Protein AF-A0A2V6P515-F1 (afdb_monomer_lite)

Secondary structure (DSSP, 8-state):
-HHHHHHHHHHHHHHHHHHHHHHH-TT--TTTSGGGHHHHHHHHHHHPPSSEEEE--SHHHHHH--HHHHHHHHTSEEEE----GGG-HHHHHHHHHTT----

Sequence (103 aa):
MKNFCLRIAAFLLLQASIFFAFVWDGNLSRETGYLAATIDKHRRLDQTRPPRIILIGSSSFAFGVRSDRLEKESGRTVVNMGLDSSLGVDFILEEVKRTLRKG

pLDDT: mean 90.74, std 9.11, range [59.47, 98.0]

Foldseek 3Di:
DVVVVVVVVVVVVVVVVVVCVVVVPPPPPPCPDPVVCLVVLVVCLVPFDPPAAEAFEEVCQVPVDPQVVVCVVVVHRYRRLYYHCVVDRVNRCVSCVVSDDDD

Radius of gyration: 21.55 Å; chains: 1; bounding box: 46×24×66 Å

Structure (mmCIF, N/CA/C/O backbone):
data_AF-A0A2V6P515-F1
#
_entry.id   AF-A0A2V6P515-F1
#
loop_
_atom_site.group_PDB
_atom_site.id
_atom_site.type_symbol
_atom_site.label_atom_id
_atom_site.label_alt_id
_atom_site.label_comp_id
_atom_site.label_asym_id
_atom_site.label_entity_id
_atom_site.label_seq_id
_atom_site.pdbx_PDB_ins_code
_atom_site.Cartn_x
_atom_site.Cartn_y
_atom_site.Cartn_z
_atom_site.occupancy
_atom_site.B_iso_or_equiv
_atom_site.auth_seq_id
_atom_site.auth_comp_id
_atom_site.auth_asym_id
_atom_site.auth_atom_id
_atom_site.pdbx_PDB_model_num
ATOM 1 N N . MET A 1 1 ? 23.895 6.724 -43.903 1.00 71.12 1 MET A N 1
ATOM 2 C CA . MET A 1 1 ? 22.694 5.954 -43.493 1.00 71.12 1 MET A CA 1
ATOM 3 C C . MET A 1 1 ? 23.032 4.648 -42.773 1.00 71.12 1 MET A C 1
ATOM 5 O O . MET A 1 1 ? 22.503 4.440 -41.694 1.00 71.12 1 MET A O 1
ATOM 9 N N . LYS A 1 2 ? 23.958 3.813 -43.276 1.00 83.75 2 LYS A N 1
ATOM 10 C CA . LYS A 1 2 ? 24.354 2.538 -42.630 1.00 83.75 2 LYS A CA 1
ATOM 11 C C . LYS A 1 2 ? 24.728 2.672 -41.140 1.00 83.75 2 LYS A C 1
ATOM 13 O O . LYS A 1 2 ? 24.202 1.942 -40.312 1.00 83.75 2 LYS A O 1
ATOM 18 N N . ASN A 1 3 ? 25.536 3.675 -40.787 1.00 89.75 3 ASN A N 1
ATOM 19 C CA . ASN A 1 3 ? 25.947 3.926 -39.395 1.00 89.75 3 ASN A CA 1
ATOM 20 C C . ASN A 1 3 ? 24.780 4.335 -38.479 1.00 89.75 3 ASN A C 1
ATOM 22 O O . ASN A 1 3 ? 24.825 4.089 -37.279 1.00 89.75 3 ASN A O 1
ATOM 26 N N . PHE A 1 4 ? 23.738 4.959 -39.033 1.00 94.31 4 PHE A N 1
ATOM 27 C CA . PHE A 1 4 ? 22.538 5.337 -38.288 1.00 94.31 4 PHE A CA 1
ATOM 28 C C . PHE A 1 4 ? 21.657 4.112 -38.018 1.00 94.31 4 PHE A C 1
ATOM 30 O O . PHE A 1 4 ? 21.281 3.872 -36.874 1.00 94.31 4 PHE A O 1
ATOM 37 N N . CYS A 1 5 ? 21.431 3.276 -39.038 1.00 96.56 5 CYS A N 1
ATOM 38 C CA . CYS A 1 5 ? 20.719 2.005 -38.885 1.00 96.56 5 CYS A CA 1
ATOM 39 C C . CYS A 1 5 ? 21.417 1.074 -37.880 1.00 96.56 5 CYS A C 1
ATOM 41 O O . CYS A 1 5 ? 20.746 0.466 -37.054 1.00 96.56 5 CYS A O 1
ATOM 43 N N . LEU A 1 6 ? 22.756 1.015 -37.897 1.00 96.69 6 LEU A N 1
ATOM 44 C CA . LEU A 1 6 ? 23.534 0.213 -36.946 1.00 96.69 6 LEU A CA 1
ATOM 45 C C . LEU A 1 6 ? 23.326 0.674 -35.493 1.00 96.69 6 LEU A C 1
ATOM 47 O O . LEU A 1 6 ? 23.146 -0.153 -34.605 1.00 96.69 6 LEU A O 1
ATOM 51 N N . ARG A 1 7 ? 23.310 1.991 -35.248 1.00 96.75 7 ARG A N 1
ATOM 52 C CA . ARG A 1 7 ? 23.075 2.557 -33.908 1.00 96.75 7 ARG A CA 1
ATOM 53 C C . ARG A 1 7 ? 21.664 2.261 -33.398 1.00 96.75 7 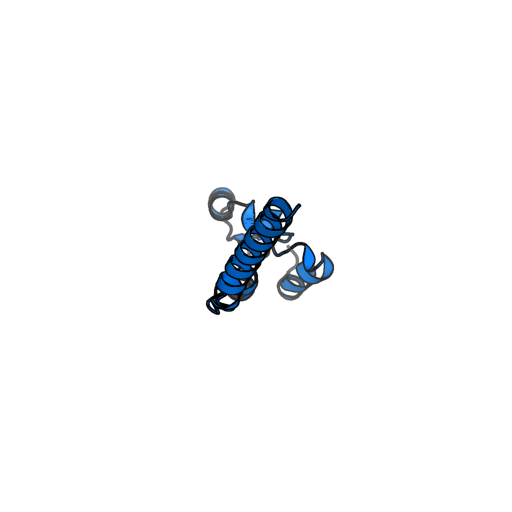ARG A C 1
ATOM 55 O O . ARG A 1 7 ? 21.515 1.916 -32.232 1.00 96.75 7 ARG A O 1
ATOM 62 N N . ILE A 1 8 ? 20.653 2.347 -34.267 1.00 97.81 8 ILE A N 1
ATOM 63 C CA . ILE A 1 8 ? 19.272 1.975 -33.920 1.00 97.81 8 ILE A CA 1
ATOM 64 C C . ILE A 1 8 ? 19.182 0.485 -33.593 1.00 97.81 8 ILE A C 1
ATOM 66 O O . ILE A 1 8 ? 18.624 0.125 -32.563 1.00 97.81 8 ILE A O 1
ATOM 70 N N . ALA A 1 9 ? 19.765 -0.378 -34.428 1.00 97.62 9 ALA A N 1
ATOM 71 C CA . ALA A 1 9 ? 19.765 -1.816 -34.182 1.00 97.62 9 ALA A CA 1
ATOM 72 C C . ALA A 1 9 ? 20.443 -2.159 -32.846 1.00 97.62 9 ALA A C 1
ATOM 74 O O . ALA A 1 9 ? 19.888 -2.918 -32.058 1.00 97.62 9 ALA A O 1
ATOM 75 N N . ALA A 1 10 ? 21.594 -1.547 -32.549 1.00 97.38 10 ALA A N 1
ATOM 76 C CA . ALA A 1 10 ? 22.287 -1.734 -31.276 1.00 97.38 10 ALA A CA 1
ATOM 77 C C . ALA A 1 10 ? 21.444 -1.268 -30.073 1.00 97.38 10 ALA A C 1
ATOM 79 O O . ALA A 1 10 ? 21.385 -1.960 -29.061 1.00 97.38 10 ALA A O 1
ATOM 80 N N . PHE A 1 11 ? 20.756 -0.128 -30.189 1.00 97.75 11 PHE A N 1
ATOM 81 C CA . PHE A 1 11 ? 19.868 0.381 -29.141 1.00 97.75 11 PHE A CA 1
ATOM 82 C C . PHE A 1 11 ? 18.671 -0.546 -28.889 1.00 97.75 11 PHE A C 1
ATOM 84 O O . PHE A 1 11 ? 18.372 -0.863 -27.740 1.00 97.75 11 PHE A O 1
ATOM 91 N N . LEU A 1 12 ? 18.027 -1.036 -29.951 1.00 98.00 12 LEU A N 1
ATOM 92 C CA . LEU A 1 12 ? 16.914 -1.982 -29.839 1.00 98.00 12 LEU A CA 1
ATOM 93 C C . LEU A 1 12 ? 17.365 -3.323 -29.254 1.00 98.00 12 LEU A C 1
ATOM 95 O O . LEU A 1 12 ? 16.668 -3.886 -28.414 1.00 98.00 12 LEU A O 1
ATOM 99 N N . LEU A 1 13 ? 18.545 -3.816 -29.640 1.00 97.69 13 LEU A N 1
ATOM 100 C CA . LEU A 1 13 ? 19.127 -5.027 -29.060 1.00 97.69 13 LEU A CA 1
ATOM 101 C C . LEU A 1 13 ? 19.425 -4.855 -27.571 1.00 97.69 13 LEU A C 1
ATOM 103 O O . LEU A 1 13 ? 19.147 -5.765 -26.791 1.00 97.69 13 LEU A O 1
ATOM 107 N N . LEU A 1 14 ? 19.939 -3.694 -27.159 1.00 97.38 14 LEU A N 1
ATOM 108 C CA . LEU A 1 14 ? 20.155 -3.387 -25.747 1.00 97.38 14 LEU A CA 1
ATOM 109 C C . LEU A 1 14 ? 18.829 -3.387 -24.974 1.00 97.38 14 LEU A C 1
ATOM 111 O O . LEU A 1 14 ? 18.736 -4.035 -23.935 1.00 97.38 14 LEU A O 1
ATOM 115 N N . GLN A 1 15 ? 17.789 -2.729 -25.497 1.00 96.56 15 GLN A N 1
ATOM 116 C CA . GLN A 1 15 ? 16.458 -2.729 -24.880 1.00 96.56 15 GLN A CA 1
ATOM 117 C C . GLN A 1 15 ? 15.866 -4.139 -24.779 1.00 96.56 15 GLN A C 1
ATOM 119 O O . GLN A 1 15 ? 15.373 -4.520 -23.719 1.00 96.56 15 GLN A O 1
ATOM 124 N N . ALA A 1 16 ? 15.953 -4.928 -25.853 1.00 96.50 16 ALA A N 1
ATOM 125 C CA . ALA A 1 16 ? 15.480 -6.307 -25.875 1.00 96.50 16 ALA A CA 1
ATOM 126 C C . ALA A 1 16 ? 16.243 -7.184 -24.874 1.00 96.50 16 ALA A C 1
ATOM 128 O O . ALA A 1 16 ? 15.629 -7.991 -24.183 1.00 96.50 16 ALA A O 1
ATOM 129 N N . SER A 1 17 ? 17.558 -6.990 -24.747 1.00 94.50 17 SER A N 1
ATOM 130 C CA . SER A 1 17 ? 18.392 -7.725 -23.789 1.00 94.50 17 SER A CA 1
ATOM 131 C C . SER A 1 17 ? 18.014 -7.394 -22.347 1.00 94.50 17 SER A C 1
ATOM 133 O O . SER A 1 17 ? 17.886 -8.299 -21.528 1.00 94.50 17 SER A O 1
ATOM 135 N N . ILE A 1 18 ? 17.779 -6.112 -22.042 1.00 92.88 18 ILE A N 1
ATOM 136 C CA . ILE A 1 18 ? 17.311 -5.672 -20.721 1.00 92.88 18 ILE A CA 1
ATOM 137 C C . ILE A 1 18 ? 15.940 -6.285 -20.419 1.00 92.88 18 ILE A C 1
ATOM 139 O O . ILE A 1 18 ? 15.756 -6.885 -19.364 1.00 92.88 18 ILE A O 1
ATOM 143 N N . PHE A 1 19 ? 14.991 -6.182 -21.352 1.00 90.81 19 PHE A N 1
ATOM 144 C CA . PHE A 1 19 ? 13.661 -6.768 -21.191 1.00 90.81 19 PHE A CA 1
ATOM 145 C C . PHE A 1 19 ? 13.735 -8.281 -20.956 1.00 90.81 19 PHE A C 1
ATOM 147 O O . PHE A 1 19 ? 13.117 -8.791 -20.026 1.00 90.81 19 PHE A O 1
ATOM 154 N N . PHE A 1 20 ? 14.535 -8.993 -21.751 1.00 91.62 20 PHE A N 1
ATOM 155 C CA . PHE A 1 20 ? 14.699 -10.435 -21.610 1.00 91.62 20 PHE A CA 1
ATOM 156 C C . PHE A 1 20 ? 15.352 -10.808 -20.279 1.00 91.62 20 PHE A C 1
ATOM 158 O O . PHE A 1 20 ? 14.919 -11.770 -19.663 1.00 91.62 20 PHE A O 1
ATOM 165 N N . ALA A 1 21 ? 16.323 -10.031 -19.788 1.00 88.19 21 ALA A N 1
ATOM 166 C CA . ALA A 1 21 ? 16.914 -10.252 -18.470 1.00 88.19 21 ALA A CA 1
ATOM 167 C C . ALA A 1 21 ? 15.866 -10.158 -17.345 1.00 88.19 21 ALA A C 1
ATOM 169 O O . ALA A 1 21 ? 15.825 -11.033 -16.487 1.00 88.19 21 ALA A O 1
ATOM 170 N N . PHE A 1 22 ? 14.979 -9.156 -17.384 1.00 83.00 22 PHE A N 1
ATOM 171 C CA . PHE A 1 22 ? 13.905 -9.004 -16.392 1.00 83.00 22 PHE A CA 1
ATOM 172 C C . PHE A 1 22 ? 12.803 -10.064 -16.505 1.00 83.00 22 PHE A C 1
ATOM 174 O O . PHE A 1 22 ? 12.226 -10.447 -15.494 1.00 83.00 22 PHE A O 1
ATOM 181 N N . VAL A 1 23 ? 12.485 -10.530 -17.716 1.00 82.25 23 VAL A N 1
ATOM 182 C CA . VAL A 1 23 ? 11.474 -11.584 -17.925 1.00 82.25 23 VAL A CA 1
ATOM 183 C C . VAL A 1 23 ? 12.027 -12.970 -17.591 1.00 82.25 23 VAL A C 1
ATOM 185 O O . VAL A 1 23 ? 11.295 -13.818 -17.085 1.00 82.25 23 VAL A O 1
ATOM 188 N N . TRP A 1 24 ? 13.307 -13.211 -17.882 1.00 79.69 24 TRP A N 1
ATOM 189 C CA . TRP A 1 24 ? 13.991 -14.470 -17.595 1.00 79.69 24 TRP A CA 1
ATOM 190 C C . TRP A 1 24 ? 14.274 -14.646 -16.106 1.00 79.69 24 TRP A C 1
ATOM 192 O O . TRP A 1 24 ? 14.277 -15.774 -15.610 1.00 79.69 24 TRP A O 1
ATOM 202 N N . ASP A 1 25 ? 14.478 -13.543 -15.383 1.00 69.81 25 ASP A N 1
ATOM 203 C CA . ASP A 1 25 ? 14.500 -13.557 -13.929 1.00 69.81 25 ASP A CA 1
ATOM 204 C C . ASP A 1 25 ? 13.090 -13.849 -13.388 1.00 69.81 25 ASP A C 1
ATOM 206 O O . ASP A 1 25 ? 12.327 -12.974 -12.982 1.00 69.81 25 ASP A O 1
ATOM 210 N N . GLY A 1 26 ? 12.726 -15.134 -13.386 1.00 61.91 26 GLY A N 1
ATOM 211 C CA . GLY A 1 26 ? 11.483 -15.655 -12.817 1.00 61.91 26 GLY A CA 1
ATOM 212 C C . GLY A 1 26 ? 11.353 -15.440 -11.303 1.00 61.91 26 GLY A C 1
ATOM 213 O O . GLY A 1 26 ? 10.370 -15.890 -10.717 1.00 61.91 26 GLY A O 1
ATOM 214 N N . ASN A 1 27 ? 12.310 -14.749 -10.667 1.00 59.47 27 ASN A N 1
ATOM 215 C CA . ASN A 1 27 ? 12.297 -14.363 -9.256 1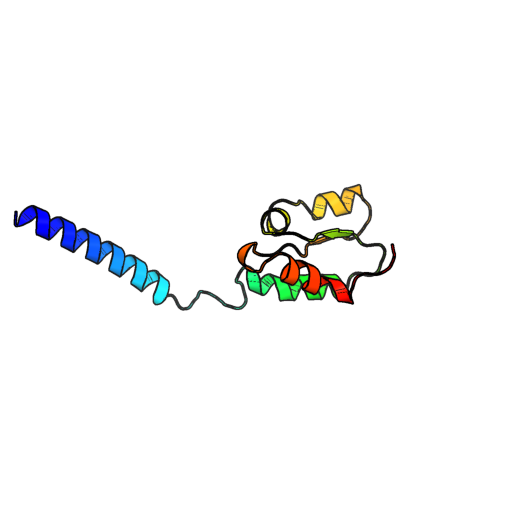.00 59.47 27 ASN A CA 1
ATOM 216 C C . ASN A 1 27 ? 11.485 -13.096 -8.959 1.00 59.47 27 ASN A C 1
ATOM 218 O O . ASN A 1 27 ? 11.623 -12.530 -7.872 1.00 59.47 27 ASN A O 1
ATOM 222 N N . LEU A 1 28 ? 10.573 -12.673 -9.841 1.00 59.62 28 LEU A N 1
ATOM 223 C CA . LEU A 1 28 ? 9.405 -11.897 -9.408 1.00 59.62 28 LEU A CA 1
ATOM 224 C C . LEU A 1 28 ? 8.564 -12.783 -8.478 1.00 59.62 28 LEU A C 1
ATOM 226 O O . LEU A 1 28 ? 7.556 -13.374 -8.869 1.00 59.62 28 LEU A O 1
ATOM 230 N N . SER A 1 29 ? 9.043 -12.926 -7.241 1.00 61.75 29 SER A N 1
ATOM 231 C CA . SER A 1 29 ? 8.454 -13.763 -6.216 1.00 61.75 29 SER A CA 1
ATOM 232 C C . SER A 1 29 ? 7.050 -13.249 -5.961 1.00 61.75 29 SER A C 1
ATOM 234 O O . SER A 1 29 ? 6.829 -12.188 -5.373 1.00 61.75 29 SER A O 1
ATOM 236 N N . ARG A 1 30 ? 6.080 -14.022 -6.446 1.00 66.81 30 ARG A N 1
ATOM 237 C CA . ARG A 1 30 ? 4.657 -13.754 -6.245 1.00 66.81 30 ARG A CA 1
ATOM 238 C C . ARG A 1 30 ? 4.301 -13.714 -4.760 1.00 66.81 30 ARG A C 1
ATOM 240 O O . ARG A 1 30 ? 3.284 -13.132 -4.415 1.00 66.81 30 ARG A O 1
ATOM 247 N N . GLU A 1 31 ? 5.141 -14.300 -3.908 1.00 70.88 31 GLU A N 1
ATOM 248 C CA . GLU A 1 31 ? 4.955 -14.385 -2.461 1.00 70.88 31 GLU A CA 1
ATOM 249 C C . GLU A 1 31 ? 5.502 -13.170 -1.701 1.00 70.88 31 GLU A C 1
ATOM 251 O O . GLU A 1 31 ? 5.009 -12.869 -0.620 1.00 70.88 31 GLU A O 1
ATOM 256 N N . THR A 1 32 ? 6.479 -12.439 -2.252 1.00 74.44 32 THR A N 1
ATOM 257 C CA . THR A 1 32 ? 7.061 -11.244 -1.602 1.00 74.44 32 THR A CA 1
ATOM 258 C C . THR A 1 32 ? 6.731 -9.938 -2.320 1.00 74.44 32 THR A C 1
ATOM 260 O O . THR A 1 32 ? 7.174 -8.864 -1.908 1.00 74.44 32 THR A O 1
ATOM 263 N N . GLY A 1 33 ? 5.941 -10.008 -3.393 1.00 81.38 33 GLY A N 1
ATOM 264 C CA . GLY A 1 33 ? 5.485 -8.841 -4.133 1.00 81.38 33 GLY A CA 1
ATOM 265 C C . GLY A 1 33 ? 4.612 -7.909 -3.291 1.00 81.38 33 GLY A C 1
ATOM 266 O O . GLY A 1 33 ? 3.979 -8.308 -2.316 1.00 81.38 33 GLY A O 1
ATOM 267 N N . TYR A 1 34 ? 4.519 -6.650 -3.716 1.00 87.25 34 TYR A N 1
ATOM 268 C CA . TYR A 1 34 ? 3.731 -5.618 -3.037 1.00 87.25 34 TYR A CA 1
ATOM 269 C C . TYR A 1 34 ? 2.295 -6.060 -2.701 1.00 87.25 34 TYR A C 1
ATOM 271 O O . TYR A 1 34 ? 1.843 -5.891 -1.571 1.00 87.25 34 TYR A O 1
ATOM 279 N N . LEU A 1 35 ? 1.593 -6.674 -3.658 1.00 88.75 35 LEU A N 1
ATOM 280 C CA . LEU A 1 35 ? 0.226 -7.152 -3.439 1.00 88.75 35 LEU A CA 1
ATOM 281 C C . LEU A 1 35 ? 0.156 -8.390 -2.536 1.00 88.75 35 LEU A C 1
ATOM 283 O O . LEU A 1 35 ? -0.866 -8.591 -1.884 1.00 88.75 35 LEU A O 1
ATOM 287 N N . ALA A 1 36 ? 1.227 -9.185 -2.444 1.00 90.94 36 ALA A N 1
ATOM 288 C CA . ALA A 1 36 ? 1.285 -10.348 -1.559 1.00 90.94 36 ALA A CA 1
ATOM 289 C C . ALA A 1 36 ? 1.239 -9.940 -0.079 1.00 90.94 36 ALA A C 1
ATOM 291 O O . ALA A 1 36 ? 0.660 -10.654 0.740 1.00 90.94 36 ALA A O 1
ATOM 292 N N . ALA A 1 37 ? 1.723 -8.735 0.251 1.00 90.94 37 ALA A N 1
ATOM 293 C CA . ALA A 1 37 ? 1.629 -8.165 1.595 1.00 90.94 37 ALA A CA 1
ATOM 294 C C . ALA A 1 37 ? 0.178 -8.031 2.100 1.00 90.94 37 ALA A C 1
ATOM 296 O O . ALA A 1 37 ? -0.041 -7.929 3.306 1.00 90.94 37 ALA A O 1
ATOM 297 N N . THR A 1 38 ? -0.825 -8.066 1.213 1.00 93.12 38 THR A N 1
ATOM 298 C CA . THR A 1 38 ? -2.252 -8.170 1.572 1.00 93.12 38 THR A CA 1
ATOM 299 C C . THR A 1 38 ? -2.529 -9.350 2.502 1.00 93.12 38 THR A C 1
ATOM 301 O O . THR A 1 38 ? -3.303 -9.209 3.446 1.00 93.12 38 THR A O 1
ATOM 304 N N . ILE A 1 39 ? -1.847 -10.484 2.312 1.00 93.75 39 ILE A N 1
ATOM 305 C CA . ILE A 1 39 ? -2.003 -11.675 3.159 1.00 93.75 39 ILE A CA 1
ATOM 306 C C . ILE A 1 39 ? -1.602 -11.357 4.607 1.00 93.75 39 ILE A C 1
ATOM 308 O O . ILE A 1 39 ? -2.349 -11.642 5.545 1.00 93.75 39 ILE A O 1
ATOM 312 N N . ASP A 1 40 ? -0.446 -10.720 4.800 1.00 94.00 40 ASP A N 1
ATOM 313 C CA . ASP A 1 40 ? 0.041 -10.351 6.132 1.00 94.00 40 ASP A CA 1
ATOM 314 C C . ASP A 1 40 ? -0.787 -9.219 6.757 1.00 94.00 40 ASP A C 1
ATOM 316 O O . ASP A 1 40 ? -1.024 -9.213 7.969 1.00 94.00 40 ASP A O 1
ATOM 320 N N . LYS A 1 41 ? -1.278 -8.286 5.934 1.00 95.12 41 LYS A N 1
ATOM 321 C CA . LYS A 1 41 ? -2.183 -7.204 6.349 1.00 95.12 41 LYS A CA 1
ATOM 322 C C . LYS A 1 41 ? -3.495 -7.758 6.914 1.00 95.12 41 LYS A C 1
ATOM 324 O O . LYS A 1 41 ? -3.864 -7.386 8.029 1.00 95.12 41 LYS A O 1
ATOM 329 N N . HIS A 1 42 ? -4.144 -8.696 6.216 1.00 96.12 42 HIS A N 1
ATOM 330 C CA . HIS A 1 42 ? -5.347 -9.383 6.710 1.00 96.12 42 HIS A CA 1
ATOM 331 C C . HIS A 1 42 ? -5.067 -10.211 7.959 1.00 96.12 42 HIS A C 1
ATOM 333 O O . HIS A 1 42 ? -5.798 -10.102 8.941 1.00 96.12 42 HIS A O 1
ATOM 339 N N . ARG A 1 43 ? -3.952 -10.953 7.992 1.00 95.81 43 ARG A N 1
ATOM 340 C CA . ARG A 1 43 ? -3.547 -11.692 9.198 1.00 95.81 43 ARG A CA 1
ATOM 341 C C . ARG A 1 43 ? -3.428 -10.763 10.414 1.00 95.81 43 ARG A C 1
ATOM 343 O O . ARG A 1 43 ? -3.945 -11.089 11.481 1.00 95.81 43 ARG A O 1
ATOM 350 N N . ARG A 1 44 ? -2.798 -9.588 10.266 1.00 95.12 44 ARG A N 1
ATOM 351 C CA . ARG A 1 44 ? -2.713 -8.575 11.336 1.00 95.12 44 ARG A CA 1
ATOM 352 C C . ARG A 1 44 ? -4.096 -8.031 11.705 1.00 95.12 44 ARG A C 1
ATOM 354 O O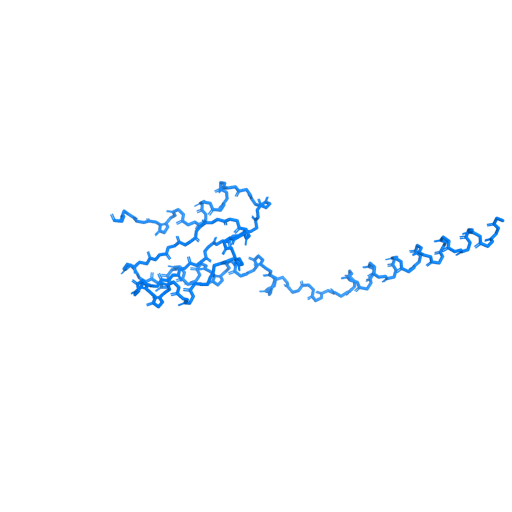 . ARG A 1 44 ? -4.374 -7.856 12.893 1.00 95.12 44 ARG A O 1
ATOM 361 N N . LEU A 1 45 ? -4.956 -7.767 10.719 1.00 95.38 45 LEU A N 1
ATOM 362 C CA . LEU A 1 45 ? -6.320 -7.271 10.926 1.00 95.38 45 LEU A CA 1
ATOM 363 C C . LEU A 1 45 ? -7.172 -8.238 11.758 1.00 95.38 45 LEU A C 1
ATOM 365 O O . LEU A 1 45 ? -7.868 -7.802 12.678 1.00 95.38 45 LEU A O 1
ATOM 369 N N . ASP A 1 46 ? -7.073 -9.535 11.481 1.00 93.94 46 ASP A N 1
ATOM 370 C CA . ASP A 1 46 ? -7.825 -10.582 12.176 1.00 93.94 46 ASP A CA 1
ATOM 371 C C . ASP A 1 46 ? -7.307 -10.832 13.598 1.00 93.94 46 ASP A C 1
ATOM 373 O O . ASP A 1 46 ? -8.089 -11.051 14.525 1.00 93.94 46 ASP A O 1
ATOM 377 N N . GLN A 1 47 ? -5.990 -10.751 13.800 1.00 94.19 47 GLN A N 1
ATOM 378 C CA . GLN A 1 47 ? -5.359 -10.967 15.106 1.00 94.19 47 GLN A CA 1
ATOM 379 C C . GLN A 1 47 ? -5.509 -9.772 16.061 1.00 94.19 47 GLN A C 1
ATOM 381 O O . GLN A 1 47 ? -5.474 -9.938 17.283 1.00 94.19 47 GLN A O 1
ATOM 386 N N . THR A 1 48 ? -5.688 -8.562 15.530 1.00 92.75 48 THR A N 1
ATOM 387 C CA . THR A 1 48 ? -5.768 -7.338 16.337 1.00 92.75 48 THR A CA 1
ATOM 388 C C . THR A 1 48 ? -7.154 -7.183 16.957 1.00 92.75 48 THR A C 1
ATOM 390 O O . THR A 1 48 ? -8.136 -7.005 16.244 1.00 92.75 48 THR A O 1
ATOM 393 N N . ARG A 1 49 ? -7.278 -7.162 18.286 1.00 90.00 49 ARG A N 1
ATOM 394 C CA . ARG A 1 49 ? -8.576 -6.925 18.947 1.00 90.00 49 ARG A CA 1
ATOM 395 C C . ARG A 1 49 ? -8.933 -5.427 18.994 1.00 90.00 49 ARG A C 1
ATOM 397 O O . ARG A 1 49 ? -8.031 -4.596 19.025 1.00 90.00 49 ARG A O 1
ATOM 404 N N . PRO A 1 50 ? -10.227 -5.055 19.006 1.00 87.50 50 PRO A N 1
ATOM 405 C CA . PRO A 1 50 ? -10.640 -3.678 19.288 1.00 87.50 50 PRO A CA 1
ATOM 406 C C . PRO A 1 50 ? -10.234 -3.229 20.709 1.00 87.50 50 PRO A C 1
ATOM 408 O O . PRO A 1 50 ? -10.211 -4.077 21.604 1.00 87.50 50 PRO A O 1
ATOM 411 N N . PRO A 1 51 ? -9.993 -1.923 20.952 1.00 91.31 51 PRO A N 1
ATOM 412 C CA . PRO A 1 51 ? -10.049 -0.810 19.997 1.00 91.31 51 PRO A CA 1
ATOM 413 C C . PRO A 1 51 ? -8.797 -0.728 19.106 1.00 91.31 51 PRO A C 1
ATOM 415 O O . PRO A 1 51 ? -7.672 -0.849 19.579 1.00 91.31 51 PRO 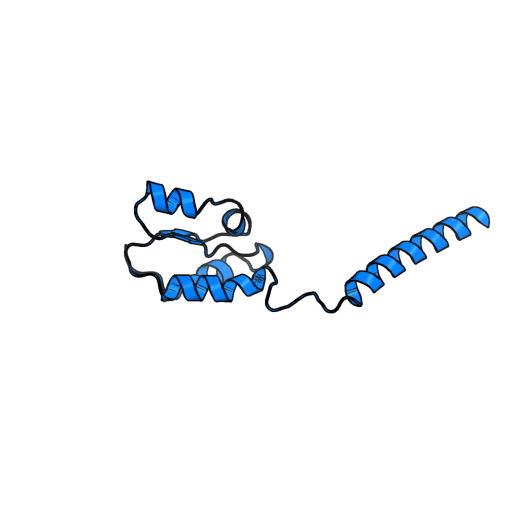A O 1
ATOM 418 N N . ARG A 1 52 ? -8.998 -0.481 17.807 1.00 93.88 52 ARG A N 1
ATOM 419 C CA . ARG A 1 52 ? -7.933 -0.441 16.790 1.00 93.88 52 ARG A CA 1
ATOM 420 C C . ARG A 1 52 ? -8.211 0.632 15.742 1.00 93.88 52 ARG A C 1
ATOM 422 O O . ARG A 1 52 ? -9.370 0.954 15.494 1.00 93.88 52 ARG A O 1
ATOM 429 N N . ILE A 1 53 ? -7.161 1.154 15.120 1.00 95.38 53 ILE A N 1
ATOM 430 C CA . ILE A 1 53 ? -7.244 2.082 13.988 1.00 95.38 53 ILE A CA 1
ATOM 431 C C . ILE A 1 53 ? -6.993 1.279 12.712 1.00 95.38 53 ILE A C 1
ATOM 433 O O . ILE A 1 53 ? -5.970 0.611 12.592 1.00 95.38 53 ILE A O 1
ATOM 437 N N . ILE A 1 54 ? -7.917 1.341 11.757 1.00 95.75 54 ILE A N 1
ATOM 438 C CA . ILE A 1 54 ? -7.756 0.704 10.446 1.00 95.75 54 ILE A CA 1
ATOM 439 C C . ILE A 1 54 ? -7.550 1.819 9.425 1.00 95.75 54 ILE A C 1
ATOM 441 O O . ILE A 1 54 ? -8.408 2.685 9.274 1.00 95.75 54 ILE A O 1
ATOM 445 N N . LEU A 1 55 ? -6.401 1.814 8.752 1.00 96.00 55 LEU A N 1
ATOM 446 C CA . LEU A 1 55 ? -6.091 2.765 7.690 1.00 96.00 55 LEU A CA 1
ATOM 447 C C . LEU A 1 55 ? -6.465 2.150 6.345 1.00 96.00 55 LEU A C 1
ATOM 449 O O . LEU A 1 55 ? -5.975 1.073 6.012 1.00 96.00 55 LEU A O 1
ATOM 453 N N . ILE A 1 56 ? -7.318 2.832 5.585 1.00 95.25 56 ILE A N 1
ATOM 454 C CA . ILE A 1 56 ? -7.882 2.342 4.324 1.00 95.25 56 ILE A CA 1
ATOM 455 C C . ILE A 1 56 ? -7.625 3.408 3.262 1.00 95.25 56 ILE A C 1
ATOM 457 O O . ILE A 1 56 ? -7.904 4.584 3.493 1.00 95.25 56 ILE A O 1
ATOM 461 N N . GLY A 1 57 ? -7.076 3.019 2.115 1.00 93.19 57 GLY A N 1
ATOM 462 C CA . GLY A 1 57 ? -6.749 3.957 1.047 1.00 93.19 57 GLY A CA 1
ATOM 463 C C . GLY A 1 57 ? -5.852 3.347 -0.024 1.00 93.19 57 GLY A C 1
ATOM 464 O O . GLY A 1 57 ? -5.573 2.151 -0.018 1.00 93.19 57 GLY A O 1
ATOM 465 N N . SER A 1 58 ? -5.395 4.183 -0.951 1.00 92.88 58 SER A N 1
ATOM 466 C CA . SER A 1 58 ? -4.510 3.771 -2.041 1.00 92.88 58 SER A CA 1
ATOM 467 C C . SER A 1 58 ? -3.040 3.661 -1.597 1.00 92.88 58 SER A C 1
ATOM 469 O O . SER A 1 58 ? -2.719 3.641 -0.403 1.00 92.88 58 SER A O 1
ATOM 471 N N . SER A 1 59 ? -2.119 3.640 -2.565 1.00 93.50 59 SER A N 1
ATOM 472 C CA . SER A 1 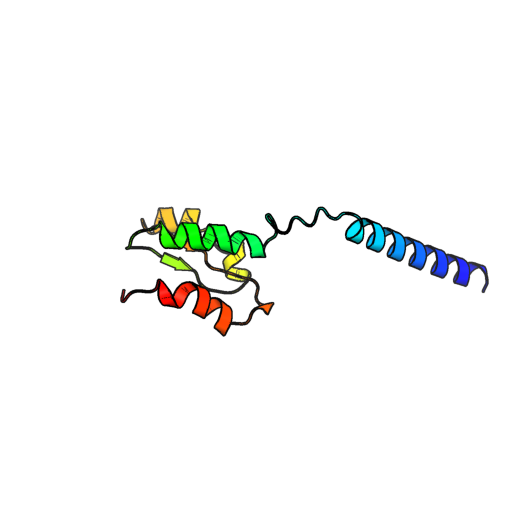59 ? -0.676 3.534 -2.350 1.00 93.50 59 SER A CA 1
ATOM 473 C C . SER A 1 59 ? -0.131 4.649 -1.451 1.00 93.50 59 SER A C 1
ATOM 475 O O . SER A 1 59 ? 0.803 4.420 -0.683 1.00 93.50 59 SER A O 1
ATOM 477 N N . SER A 1 60 ? -0.763 5.829 -1.441 1.00 93.00 60 SER A N 1
ATOM 478 C CA . SER A 1 60 ? -0.440 6.904 -0.496 1.00 93.00 60 SER A CA 1
ATOM 479 C C . SER A 1 60 ? -0.596 6.467 0.962 1.00 93.00 60 SER A C 1
ATOM 481 O O . SER A 1 60 ? 0.219 6.839 1.798 1.00 93.00 60 SER A O 1
ATOM 483 N N . PHE A 1 61 ? -1.588 5.634 1.279 1.00 93.00 61 PHE A N 1
ATOM 484 C CA . PHE A 1 61 ? -1.719 5.037 2.608 1.00 93.00 61 PHE A CA 1
ATOM 485 C C . PHE A 1 61 ? -0.783 3.844 2.790 1.00 93.00 61 PHE A C 1
ATOM 487 O O . PHE A 1 61 ? -0.182 3.714 3.857 1.00 93.00 61 PHE A O 1
ATOM 494 N N . ALA A 1 62 ? -0.612 3.010 1.758 1.00 92.75 62 ALA A N 1
ATOM 495 C CA . ALA A 1 62 ? 0.265 1.841 1.822 1.00 92.75 62 ALA A CA 1
ATOM 496 C C . ALA A 1 62 ? 1.716 2.211 2.183 1.00 92.75 62 ALA A C 1
ATOM 498 O O . ALA A 1 62 ? 2.345 1.495 2.960 1.00 92.75 62 ALA A O 1
ATOM 499 N N . PHE A 1 63 ? 2.218 3.341 1.670 1.00 92.56 63 PHE A N 1
ATOM 500 C CA . PHE A 1 63 ? 3.613 3.769 1.839 1.00 92.56 63 PHE A CA 1
ATOM 501 C C . PHE A 1 63 ? 3.792 5.058 2.652 1.00 92.56 63 PHE A C 1
ATOM 503 O O . PHE A 1 63 ? 4.857 5.281 3.222 1.00 92.56 63 PHE A O 1
ATOM 510 N N . GLY A 1 64 ? 2.780 5.927 2.707 1.00 93.12 64 GLY A N 1
ATOM 511 C CA . GLY A 1 64 ? 2.922 7.277 3.263 1.00 93.12 64 GLY A CA 1
ATOM 512 C C . GLY A 1 64 ? 2.701 7.388 4.770 1.00 93.12 64 GLY A C 1
ATOM 513 O O . GLY A 1 64 ? 3.019 8.426 5.347 1.00 93.12 64 GLY A O 1
ATOM 514 N N . VAL A 1 65 ? 2.175 6.349 5.432 1.00 94.75 65 VAL A N 1
ATOM 515 C CA . VAL A 1 65 ? 1.823 6.426 6.859 1.00 94.75 65 VAL A CA 1
ATOM 516 C C . VAL A 1 65 ? 2.794 5.649 7.742 1.00 94.75 65 VAL A C 1
ATOM 518 O O . VAL A 1 65 ? 2.908 4.424 7.676 1.00 94.75 65 VAL A O 1
ATOM 521 N N . ARG A 1 66 ? 3.412 6.377 8.676 1.00 96.44 66 ARG A N 1
ATOM 522 C CA . ARG A 1 66 ? 4.190 5.835 9.798 1.00 96.44 66 ARG A CA 1
ATOM 523 C C . ARG A 1 66 ? 3.262 5.223 10.848 1.00 96.44 66 ARG A C 1
ATOM 525 O O . ARG A 1 66 ? 2.923 5.861 11.843 1.00 96.44 66 ARG A O 1
ATOM 532 N N . SER A 1 67 ? 2.829 3.989 10.591 1.00 95.44 67 SER A N 1
ATOM 533 C CA . SER A 1 67 ? 1.893 3.264 11.465 1.00 95.44 67 SER A CA 1
ATOM 534 C C . SER A 1 67 ? 2.471 3.070 12.870 1.00 95.44 67 SER A C 1
ATOM 536 O O . SER A 1 67 ? 1.752 3.254 13.840 1.00 95.44 67 SER A O 1
ATOM 538 N N . ASP A 1 68 ? 3.782 2.835 12.983 1.00 96.31 68 ASP A N 1
ATOM 539 C CA . ASP A 1 68 ? 4.524 2.732 14.248 1.00 96.31 68 ASP A CA 1
ATOM 540 C C . ASP A 1 68 ? 4.386 3.984 15.128 1.00 96.31 68 ASP A C 1
ATOM 542 O O . ASP A 1 68 ? 4.144 3.901 16.333 1.00 96.31 68 ASP A O 1
ATOM 546 N N . ARG A 1 69 ? 4.507 5.168 14.518 1.00 97.56 69 ARG A N 1
ATOM 547 C CA . ARG A 1 69 ? 4.334 6.437 15.230 1.00 97.56 69 ARG A CA 1
ATOM 548 C C . ARG A 1 69 ? 2.881 6.646 15.623 1.00 97.56 69 ARG A C 1
ATOM 550 O O . ARG A 1 69 ? 2.619 7.034 16.752 1.00 97.56 69 ARG A O 1
ATOM 557 N N . LEU A 1 70 ? 1.941 6.356 14.724 1.00 96.88 70 LEU A N 1
ATOM 558 C CA . LEU A 1 70 ? 0.520 6.500 15.029 1.00 96.88 70 LEU A CA 1
ATOM 559 C C . LEU A 1 70 ? 0.082 5.559 16.163 1.00 96.88 70 LEU A C 1
ATOM 561 O O . LEU A 1 70 ? -0.701 5.972 17.015 1.00 96.88 70 LEU A O 1
ATOM 565 N N . GLU A 1 71 ? 0.614 4.335 16.224 1.00 96.94 71 GLU A N 1
ATOM 566 C CA . GLU A 1 71 ? 0.392 3.414 17.347 1.00 96.94 71 GLU A CA 1
ATOM 567 C C . GLU A 1 71 ? 0.890 4.010 18.662 1.00 96.94 71 GLU A C 1
ATOM 569 O O . GLU A 1 71 ? 0.145 4.057 19.641 1.00 96.94 71 GLU A O 1
ATOM 574 N N . LYS A 1 72 ? 2.127 4.522 18.663 1.00 97.81 72 LYS A N 1
ATOM 575 C CA . LYS A 1 72 ? 2.747 5.131 19.843 1.00 97.81 72 LYS A CA 1
ATOM 576 C C . LYS A 1 72 ? 1.947 6.324 20.372 1.00 97.81 72 LYS A C 1
ATOM 578 O O . LYS A 1 72 ? 1.704 6.398 21.570 1.00 97.81 72 LYS A O 1
ATOM 583 N N . GLU A 1 73 ? 1.544 7.237 19.492 1.00 97.75 73 GLU A N 1
ATOM 584 C CA . GLU A 1 73 ? 0.853 8.471 19.889 1.00 97.75 73 GLU A CA 1
ATOM 585 C C . GLU A 1 73 ? -0.621 8.230 20.256 1.00 97.75 73 GLU A C 1
ATOM 587 O O . GLU A 1 73 ? -1.168 8.900 21.127 1.00 97.75 73 GLU A O 1
ATOM 592 N N . SER A 1 74 ? -1.289 7.271 19.606 1.00 96.00 74 SER A N 1
ATOM 593 C CA . SER A 1 74 ? -2.717 7.004 19.847 1.00 96.00 74 SER A CA 1
ATOM 594 C C . SER A 1 74 ?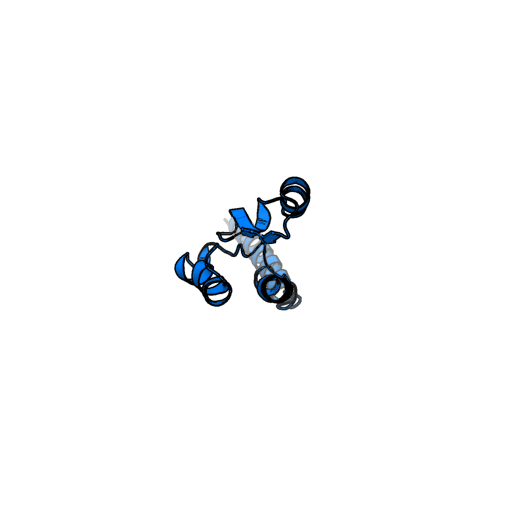 -2.989 5.986 20.956 1.00 96.00 74 SER A C 1
ATOM 596 O O . SER A 1 74 ? -4.143 5.855 21.383 1.00 96.00 74 SER A O 1
ATOM 598 N N . GLY A 1 75 ? -1.967 5.227 21.371 1.00 95.94 75 GLY A N 1
ATOM 599 C CA . GLY A 1 75 ? -2.095 4.093 22.289 1.00 95.94 75 GLY A CA 1
ATOM 600 C C . GLY A 1 75 ? -2.950 2.944 21.740 1.00 95.94 75 GLY A C 1
ATOM 601 O O . GLY A 1 75 ? -3.417 2.107 22.509 1.00 95.94 75 GLY A O 1
ATOM 602 N N . ARG A 1 76 ? -3.213 2.915 20.427 1.00 94.69 76 ARG A N 1
ATOM 603 C CA . ARG A 1 76 ? -4.063 1.920 19.758 1.00 94.69 76 ARG A CA 1
ATOM 604 C C . ARG A 1 76 ? -3.267 1.194 18.695 1.00 94.69 76 ARG A C 1
ATOM 606 O O . ARG A 1 76 ? -2.487 1.813 17.983 1.00 94.69 76 ARG A O 1
ATOM 613 N N . THR A 1 77 ? -3.529 -0.097 18.524 1.00 95.75 77 THR A N 1
ATOM 614 C CA . THR A 1 77 ? -2.968 -0.846 17.397 1.00 95.75 77 THR A CA 1
ATOM 615 C C . THR A 1 77 ? -3.497 -0.282 16.079 1.00 95.75 77 THR A C 1
ATOM 617 O O . THR A 1 77 ? -4.699 -0.041 15.932 1.00 95.75 77 THR A O 1
ATOM 620 N N . VAL A 1 78 ? -2.598 -0.088 15.120 1.00 96.75 78 VAL A N 1
ATOM 621 C CA . VAL A 1 78 ? -2.873 0.421 13.781 1.00 96.75 78 VAL A CA 1
ATOM 622 C C . VAL A 1 78 ? -2.675 -0.721 12.791 1.00 96.75 78 VAL A C 1
ATOM 624 O O . VAL A 1 78 ? -1.653 -1.412 12.777 1.00 96.75 78 VAL A O 1
ATOM 627 N N . VAL A 1 79 ? -3.668 -0.917 11.931 1.00 96.62 79 VAL A N 1
ATOM 628 C CA . VAL A 1 79 ? -3.618 -1.886 10.839 1.00 96.62 79 VAL A CA 1
ATOM 629 C C . VAL A 1 79 ? -3.722 -1.128 9.523 1.00 96.62 79 VAL A C 1
ATOM 631 O O . VAL A 1 79 ? -4.743 -0.506 9.234 1.00 96.62 79 VAL A O 1
ATOM 634 N N . ASN A 1 80 ? -2.644 -1.149 8.736 1.00 96.88 80 ASN A N 1
ATOM 635 C CA . ASN A 1 80 ? -2.578 -0.456 7.453 1.00 96.88 80 ASN A CA 1
ATOM 636 C C . ASN A 1 80 ? -3.028 -1.365 6.304 1.00 96.88 80 ASN A C 1
ATOM 638 O O . ASN A 1 80 ? -2.251 -2.183 5.805 1.00 96.88 80 ASN A O 1
ATOM 642 N N . MET A 1 81 ? -4.261 -1.154 5.853 1.00 96.75 81 MET A N 1
ATOM 643 C CA . MET A 1 81 ? -4.905 -1.855 4.742 1.00 96.75 81 MET A CA 1
ATOM 644 C C . MET A 1 81 ? -4.819 -1.065 3.425 1.00 96.75 81 MET A C 1
ATOM 646 O O . MET A 1 81 ? -5.612 -1.287 2.520 1.00 96.75 81 MET A O 1
ATOM 650 N N . GLY A 1 82 ? -3.869 -0.130 3.301 1.00 95.75 82 GLY A N 1
ATOM 651 C CA . GLY A 1 82 ? -3.623 0.581 2.047 1.00 95.75 82 GLY A CA 1
ATOM 652 C C . GLY A 1 82 ? -3.128 -0.356 0.939 1.00 95.75 82 GLY A C 1
ATOM 653 O O . GLY A 1 82 ? -2.294 -1.229 1.216 1.00 95.75 82 GLY A O 1
ATOM 654 N N . LEU A 1 83 ? -3.623 -0.150 -0.287 1.00 95.12 83 LEU A N 1
ATOM 655 C CA . LEU A 1 83 ? -3.407 -1.002 -1.468 1.00 95.12 83 LEU A CA 1
ATOM 656 C C . LEU A 1 83 ? -3.143 -0.193 -2.746 1.00 95.12 83 LEU A C 1
ATOM 658 O O . LEU A 1 83 ? -3.185 1.031 -2.743 1.00 95.12 83 LEU A O 1
ATOM 662 N N . ASP A 1 84 ? -2.826 -0.864 -3.856 1.00 93.88 84 ASP A N 1
ATOM 663 C CA . ASP A 1 84 ? -2.595 -0.203 -5.145 1.00 93.88 84 ASP A CA 1
ATOM 664 C C . ASP A 1 84 ? -3.829 0.568 -5.642 1.00 93.88 84 ASP A C 1
ATOM 666 O O . ASP A 1 84 ? -4.950 0.065 -5.579 1.00 93.88 84 ASP A O 1
ATOM 670 N N . SER A 1 85 ? -3.633 1.773 -6.187 1.00 93.06 85 SER A N 1
ATOM 671 C CA . SER A 1 85 ? -4.743 2.577 -6.717 1.00 93.06 85 SER A CA 1
ATOM 672 C C . SER A 1 85 ? -5.425 1.952 -7.937 1.00 93.06 85 SER A C 1
ATOM 674 O O . SER A 1 85 ? -6.590 2.254 -8.182 1.00 93.06 85 SER A O 1
ATOM 676 N N . SER A 1 86 ? -4.737 1.092 -8.697 1.00 93.44 86 SER A N 1
ATOM 677 C CA . SER A 1 86 ? -5.294 0.428 -9.885 1.00 93.44 86 SER A CA 1
ATOM 678 C C . SER A 1 86 ? -6.407 -0.574 -9.569 1.00 93.44 86 SER A C 1
ATOM 680 O O . SER A 1 86 ? -7.197 -0.885 -10.455 1.00 93.44 86 SER A O 1
ATOM 682 N N . LEU A 1 87 ? -6.518 -1.036 -8.318 1.00 93.50 87 LEU A N 1
ATOM 683 C CA . LEU A 1 87 ? -7.583 -1.952 -7.891 1.00 93.50 87 LEU A CA 1
ATOM 684 C C . LEU A 1 87 ? -8.950 -1.261 -7.759 1.00 93.50 87 LEU A C 1
ATOM 686 O O . LEU A 1 87 ? -9.978 -1.933 -7.738 1.00 93.50 87 LEU A O 1
ATOM 690 N N . GLY A 1 88 ? -8.972 0.073 -7.701 1.00 93.69 88 GLY A N 1
ATOM 691 C CA . GLY A 1 88 ? -10.194 0.855 -7.542 1.00 93.69 88 GLY A CA 1
ATOM 692 C C . GLY A 1 88 ? -10.668 0.955 -6.090 1.00 93.69 88 GLY A C 1
ATOM 693 O O . GLY A 1 88 ? -10.367 0.121 -5.239 1.00 93.69 88 GLY A O 1
ATOM 694 N N . VAL A 1 89 ? -11.414 2.021 -5.795 1.00 93.12 89 VAL A N 1
ATOM 695 C CA . VAL A 1 89 ? -11.844 2.347 -4.424 1.00 93.12 89 VAL A CA 1
ATOM 696 C C . VAL A 1 89 ? -12.780 1.281 -3.852 1.00 93.12 89 VAL A C 1
ATOM 698 O O . VAL A 1 89 ? -12.626 0.913 -2.690 1.00 93.12 89 VAL A O 1
ATOM 701 N N . ASP A 1 90 ? -13.694 0.747 -4.664 1.00 95.31 90 ASP A N 1
ATOM 702 C CA . ASP A 1 90 ? -14.658 -0.266 -4.221 1.00 95.31 90 ASP A CA 1
ATOM 703 C C . ASP A 1 90 ? -13.956 -1.527 -3.710 1.00 95.31 90 ASP A C 1
ATOM 705 O O . ASP A 1 90 ? -14.268 -2.010 -2.624 1.00 95.31 90 ASP A O 1
ATOM 709 N N . PHE A 1 91 ? -12.941 -2.008 -4.437 1.00 94.94 91 PHE A N 1
ATOM 710 C CA . PHE A 1 91 ? -12.143 -3.157 -4.014 1.00 94.94 91 PHE A CA 1
ATOM 711 C C . PHE A 1 91 ? -11.457 -2.894 -2.668 1.00 94.94 91 PHE A C 1
ATOM 713 O O . PHE A 1 91 ? -11.571 -3.690 -1.740 1.00 94.94 91 PHE A O 1
ATOM 720 N N . ILE A 1 92 ? -10.792 -1.742 -2.536 1.00 94.19 92 ILE A N 1
ATOM 721 C CA . ILE A 1 92 ? -10.057 -1.357 -1.321 1.00 94.19 92 ILE A CA 1
ATOM 722 C C . ILE A 1 92 ? -10.989 -1.280 -0.099 1.00 94.19 92 ILE A C 1
ATOM 724 O O . ILE A 1 92 ? -10.594 -1.647 1.008 1.00 94.19 92 ILE A O 1
ATOM 728 N N . LEU A 1 93 ? -12.223 -0.804 -0.277 1.00 94.44 93 LEU A N 1
ATOM 729 C CA . LEU A 1 93 ? -13.208 -0.733 0.803 1.00 94.44 93 LEU A CA 1
ATOM 730 C C . LEU A 1 93 ? -13.779 -2.111 1.162 1.00 94.44 93 LEU A C 1
ATOM 732 O O . LEU A 1 93 ? -13.975 -2.402 2.346 1.00 94.44 93 LEU A O 1
ATOM 736 N N . GLU A 1 94 ? -14.033 -2.967 0.171 1.00 95.25 94 GLU A N 1
ATOM 737 C CA . GLU A 1 94 ? -14.562 -4.316 0.399 1.00 95.25 94 GLU A CA 1
ATOM 738 C C . GLU A 1 94 ? -13.588 -5.203 1.190 1.00 95.25 94 GLU A C 1
ATOM 740 O O . GLU A 1 94 ? -14.040 -5.973 2.041 1.00 95.25 94 GLU A O 1
ATOM 745 N N . GLU A 1 95 ? -12.272 -5.021 1.022 1.00 94.44 95 GLU A N 1
ATOM 746 C CA . GLU A 1 95 ? -11.235 -5.751 1.772 1.00 94.44 95 GLU A CA 1
ATOM 747 C C . GLU A 1 95 ? -11.449 -5.692 3.291 1.00 94.44 95 GLU A C 1
ATOM 749 O O . GLU A 1 95 ? -11.266 -6.673 4.007 1.00 94.44 95 GLU A O 1
ATOM 754 N N . VAL A 1 96 ? -11.884 -4.551 3.821 1.00 94.06 96 VAL A N 1
ATOM 755 C CA . VAL A 1 96 ? -12.006 -4.364 5.274 1.00 94.06 96 VAL A CA 1
ATOM 756 C C . VAL A 1 96 ? -13.431 -4.500 5.786 1.00 94.06 96 VAL A C 1
ATOM 758 O O . VAL A 1 96 ? -13.624 -4.709 6.986 1.00 94.06 96 VAL A O 1
ATOM 761 N N . LYS A 1 97 ? -14.433 -4.408 4.905 1.00 93.50 97 LYS A N 1
ATOM 762 C CA . LYS A 1 97 ? -15.853 -4.233 5.247 1.00 93.50 97 LYS A CA 1
ATOM 763 C C . LYS A 1 97 ? -16.363 -5.229 6.284 1.00 93.50 97 LYS A C 1
ATOM 765 O O . LYS A 1 97 ? -17.029 -4.836 7.238 1.00 93.50 97 LYS A O 1
ATOM 770 N N . ARG A 1 98 ? -16.010 -6.511 6.143 1.00 91.38 98 ARG A N 1
ATOM 771 C CA . ARG A 1 98 ? -16.456 -7.589 7.051 1.00 91.38 98 ARG A CA 1
ATOM 772 C C . ARG A 1 98 ? -15.867 -7.490 8.460 1.00 91.38 98 ARG A C 1
ATOM 774 O O . ARG A 1 98 ? -16.406 -8.079 9.391 1.00 91.38 98 ARG A O 1
ATOM 781 N N . THR A 1 99 ? -14.766 -6.763 8.613 1.00 88.75 99 THR A N 1
ATOM 782 C CA . THR A 1 99 ? -14.036 -6.613 9.879 1.00 88.75 99 THR A CA 1
ATOM 783 C C . THR A 1 99 ? -14.370 -5.311 10.607 1.00 88.75 99 THR A C 1
ATOM 785 O O . THR A 1 99 ? -13.983 -5.138 11.770 1.00 88.75 99 THR A O 1
ATOM 788 N N . LEU A 1 100 ? -15.072 -4.391 9.935 1.00 89.19 100 LEU A N 1
ATOM 789 C CA . LEU A 1 100 ? -15.525 -3.138 10.521 1.00 89.19 100 LEU A CA 1
ATOM 790 C C . LEU A 1 100 ? -16.609 -3.416 11.565 1.00 89.19 100 LEU A C 1
ATOM 792 O O . LEU A 1 100 ? -17.459 -4.292 11.416 1.00 89.19 100 LEU A O 1
ATOM 796 N N . ARG A 1 101 ? -16.572 -2.648 12.650 1.00 83.31 101 ARG A N 1
ATOM 797 C CA . ARG A 1 101 ? -17.587 -2.652 13.705 1.00 83.31 101 ARG A CA 1
ATOM 798 C C . ARG A 1 101 ? -18.008 -1.217 13.958 1.00 83.31 101 ARG A C 1
ATOM 800 O O . ARG A 1 101 ? -17.254 -0.295 13.653 1.00 83.31 101 ARG A O 1
ATOM 807 N N . LYS A 1 102 ? -19.199 -1.038 14.525 1.00 81.06 102 LYS A N 1
ATOM 808 C CA . LYS A 1 102 ? -19.621 0.275 15.010 1.00 81.06 102 LYS A CA 1
ATOM 809 C C . LYS A 1 102 ? -18.598 0.750 16.051 1.00 81.06 102 LYS A C 1
ATOM 811 O O . LYS A 1 102 ? -18.303 -0.001 16.982 1.00 81.06 102 LYS A O 1
ATOM 816 N N . GLY A 1 103 ? -18.009 1.915 15.791 1.00 64.69 103 GLY A N 1
ATOM 817 C CA . GLY A 1 103 ? -17.050 2.576 16.676 1.00 64.69 103 GLY A CA 1
ATOM 818 C C . GLY A 1 103 ? -17.725 3.182 17.891 1.00 64.69 103 GLY A C 1
ATOM 819 O O . GLY A 1 103 ? -18.910 3.570 17.759 1.00 64.69 103 GLY A O 1
#